Protein AF-A0AAV8W3T6-F1 (afdb_monomer_lite)

Organism: NCBI:txid1586481

Structure (mmCIF, N/CA/C/O backbone):
data_AF-A0AAV8W3T6-F1
#
_entry.id   AF-A0AAV8W3T6-F1
#
loop_
_atom_site.group_PDB
_atom_site.id
_atom_site.type_symbol
_atom_site.label_atom_id
_atom_site.label_alt_id
_atom_site.label_comp_id
_atom_site.label_asym_id
_atom_site.label_entity_id
_atom_site.label_seq_id
_atom_site.pdbx_PDB_ins_code
_atom_site.Cartn_x
_atom_site.Cartn_y
_atom_site.Cartn_z
_atom_site.occupancy
_atom_site.B_iso_or_equiv
_atom_site.auth_seq_id
_atom_site.auth_comp_id
_atom_site.auth_asym_id
_atom_site.auth_atom_id
_atom_site.pdbx_PDB_model_num
ATOM 1 N N . MET A 1 1 ? -21.043 -21.793 -2.982 1.00 37.94 1 MET A N 1
ATOM 2 C CA . MET A 1 1 ? -20.705 -22.233 -1.613 1.00 37.94 1 MET A CA 1
ATOM 3 C C . MET A 1 1 ? -19.259 -21.844 -1.362 1.00 37.94 1 MET A C 1
ATOM 5 O O . MET A 1 1 ? -18.379 -22.483 -1.919 1.00 37.94 1 MET A O 1
ATOM 9 N N . SER A 1 2 ? -18.999 -20.743 -0.652 1.00 44.41 2 SER A N 1
ATOM 10 C CA . SER A 1 2 ? -17.629 -20.418 -0.245 1.00 44.41 2 SER A CA 1
ATOM 11 C C . SER A 1 2 ? -17.240 -21.386 0.866 1.00 44.41 2 SER A C 1
ATOM 13 O O . SER A 1 2 ? -17.862 -21.380 1.927 1.00 44.41 2 SER A O 1
ATOM 15 N N . SER A 1 3 ? -16.261 -22.248 0.628 1.00 45.47 3 SER A N 1
ATOM 16 C CA . SER A 1 3 ? -15.660 -23.046 1.692 1.00 45.47 3 SER A CA 1
ATOM 17 C C . SER A 1 3 ? -15.088 -22.106 2.754 1.00 45.47 3 SER A C 1
ATOM 19 O O . SER A 1 3 ? -14.266 -21.246 2.435 1.00 45.47 3 SER A O 1
ATOM 21 N N . THR A 1 4 ? -15.525 -22.252 4.003 1.00 62.88 4 THR A N 1
ATOM 22 C CA . THR A 1 4 ? -14.927 -21.571 5.152 1.00 62.88 4 THR A CA 1
ATOM 23 C C . THR A 1 4 ? -13.494 -22.065 5.303 1.00 62.88 4 THR A C 1
ATOM 25 O O . THR A 1 4 ? -13.255 -23.235 5.600 1.00 62.88 4 THR A O 1
ATOM 28 N N . LEU A 1 5 ? -12.525 -21.181 5.055 1.00 62.12 5 LEU 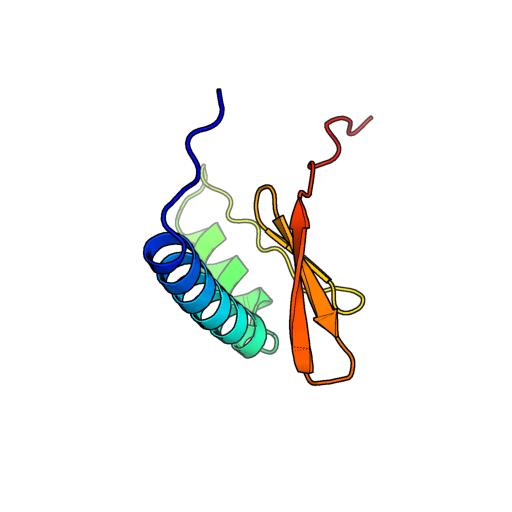A N 1
ATOM 29 C CA . LEU A 1 5 ? -11.131 -21.449 5.392 1.00 62.12 5 LEU A CA 1
ATOM 30 C C . LEU A 1 5 ? -11.038 -21.754 6.892 1.00 62.12 5 LEU A C 1
ATOM 32 O O . LEU A 1 5 ? -11.692 -21.102 7.707 1.00 62.12 5 LEU A O 1
ATOM 36 N N . SER A 1 6 ? -10.236 -22.760 7.248 1.00 78.00 6 SER A N 1
ATOM 37 C CA . SER A 1 6 ? -10.011 -23.148 8.643 1.00 78.00 6 SER A CA 1
ATOM 38 C C . SER A 1 6 ? -9.579 -21.928 9.473 1.00 78.00 6 SER A C 1
ATOM 40 O O . SER A 1 6 ? -8.641 -21.239 9.057 1.00 78.00 6 SER A O 1
ATOM 42 N N . PRO A 1 7 ? -10.178 -21.682 10.656 1.00 73.50 7 PRO A N 1
ATOM 43 C CA . PRO A 1 7 ? -9.778 -20.585 11.539 1.00 73.50 7 PRO A CA 1
ATOM 44 C C . PRO A 1 7 ? -8.280 -20.593 11.858 1.00 73.50 7 PRO A C 1
ATOM 46 O O . PRO A 1 7 ? -7.660 -19.541 11.952 1.00 73.50 7 PRO A O 1
ATOM 49 N N . PHE A 1 8 ? -7.675 -21.780 11.952 1.00 75.56 8 PHE A N 1
ATOM 50 C CA . PHE A 1 8 ? -6.242 -21.946 12.189 1.00 75.56 8 PHE A CA 1
ATOM 51 C C . PHE A 1 8 ? -5.392 -21.426 11.023 1.00 75.56 8 PHE A C 1
ATOM 53 O O . PHE A 1 8 ? -4.395 -20.739 11.226 1.00 75.56 8 PHE A O 1
ATOM 60 N N . LEU A 1 9 ? -5.811 -21.721 9.793 1.00 69.88 9 LEU A N 1
ATOM 61 C CA . LEU A 1 9 ? -5.101 -21.330 8.576 1.00 69.88 9 LEU A CA 1
ATOM 62 C C . LEU A 1 9 ? -5.254 -19.826 8.315 1.00 69.88 9 LEU A C 1
ATOM 64 O O . LEU A 1 9 ? -4.294 -19.168 7.922 1.00 69.88 9 LEU A O 1
ATOM 68 N N . VAL A 1 10 ? -6.431 -19.273 8.632 1.00 72.44 10 VAL A N 1
ATOM 69 C CA . VAL A 1 10 ? -6.664 -17.823 8.660 1.00 72.44 10 VAL A CA 1
ATOM 70 C C . VAL A 1 10 ? -5.758 -17.163 9.695 1.00 72.44 10 VAL A C 1
ATOM 72 O O . VAL A 1 10 ? -5.102 -16.181 9.373 1.00 72.44 10 VAL A O 1
ATOM 75 N N . ASN A 1 11 ? -5.648 -17.716 10.905 1.00 75.12 11 ASN A N 1
ATOM 76 C CA . ASN A 1 11 ? -4.837 -17.108 11.957 1.00 75.12 11 ASN A CA 1
ATOM 77 C C . ASN A 1 11 ? -3.335 -17.127 11.628 1.00 75.12 11 ASN A C 1
ATOM 79 O O . ASN A 1 11 ? -2.661 -16.118 11.798 1.00 75.12 11 ASN A O 1
ATOM 83 N N . ILE A 1 12 ? -2.818 -18.234 11.080 1.00 79.31 12 ILE A N 1
ATOM 84 C CA . ILE A 1 12 ? -1.425 -18.311 10.601 1.00 79.31 12 ILE A CA 1
ATOM 85 C C . ILE A 1 12 ? -1.172 -17.294 9.488 1.00 79.31 12 ILE A C 1
ATOM 87 O O . ILE A 1 12 ? -0.157 -16.598 9.507 1.00 79.31 12 ILE A O 1
ATOM 91 N N . TYR A 1 13 ? -2.084 -17.207 8.517 1.00 78.88 13 TYR A N 1
ATOM 92 C CA . TYR A 1 13 ? -1.970 -16.247 7.426 1.00 78.88 13 TYR A CA 1
ATOM 93 C C . TYR A 1 13 ? -1.960 -14.808 7.952 1.00 78.88 13 TYR A C 1
ATOM 95 O O . TYR A 1 13 ? -1.088 -14.029 7.571 1.00 78.88 13 TYR A O 1
ATOM 103 N N . MET A 1 14 ? -2.879 -14.474 8.861 1.00 76.31 14 MET A N 1
ATOM 104 C CA . MET A 1 14 ? -2.977 -13.136 9.442 1.00 76.31 14 MET A CA 1
ATOM 105 C C . MET A 1 14 ? -1.762 -12.800 10.309 1.00 76.31 14 MET A C 1
ATOM 107 O O . MET A 1 14 ? -1.219 -11.712 10.170 1.00 76.31 14 MET A O 1
ATOM 111 N N . GLU A 1 15 ? -1.241 -13.726 11.115 1.00 80.56 15 GLU A N 1
ATOM 112 C CA . GLU A 1 15 ? -0.003 -13.484 11.868 1.00 80.56 15 GLU A CA 1
ATOM 113 C C . GLU A 1 15 ? 1.204 -13.247 10.955 1.00 80.56 15 GLU A C 1
ATOM 115 O O . GLU A 1 15 ? 1.996 -12.327 11.178 1.00 80.56 15 GLU A O 1
ATOM 120 N N . ALA A 1 16 ? 1.365 -14.072 9.917 1.00 75.94 16 ALA A N 1
ATOM 121 C CA . ALA A 1 16 ? 2.439 -13.903 8.945 1.00 75.94 16 ALA A CA 1
ATOM 122 C C . ALA A 1 16 ? 2.309 -12.560 8.212 1.00 75.94 16 ALA A C 1
ATOM 124 O O . ALA A 1 16 ? 3.306 -11.869 7.989 1.00 75.94 16 ALA A O 1
ATOM 125 N N . PHE A 1 17 ? 1.076 -12.173 7.887 1.00 77.38 17 PHE A N 1
ATOM 126 C CA . PHE A 1 17 ? 0.746 -10.896 7.279 1.00 77.38 17 PHE A CA 1
ATOM 127 C C . PHE A 1 17 ? 1.087 -9.713 8.194 1.00 77.38 17 PHE A C 1
ATOM 129 O O . PHE A 1 17 ? 1.819 -8.816 7.776 1.00 77.38 17 PHE A O 1
ATOM 136 N N . GLU A 1 18 ? 0.654 -9.733 9.456 1.00 73.56 18 GLU A N 1
ATOM 137 C CA . GLU A 1 18 ? 0.945 -8.678 10.428 1.00 73.56 18 GLU A CA 1
ATOM 138 C C . GLU A 1 18 ? 2.446 -8.534 10.697 1.00 73.56 18 GLU A C 1
ATOM 140 O O . GLU A 1 18 ? 2.957 -7.415 10.772 1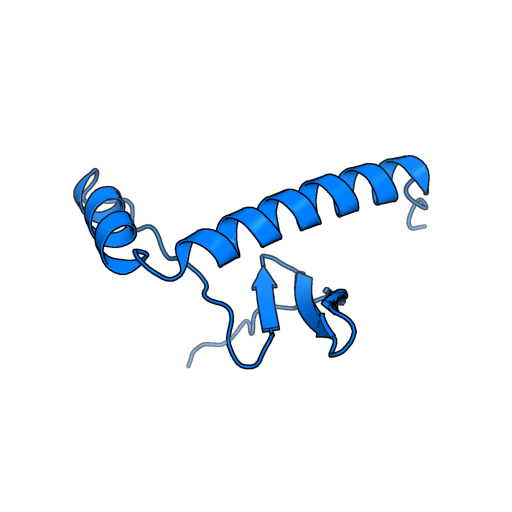.00 73.56 18 GLU A O 1
ATOM 145 N N . ARG A 1 19 ? 3.189 -9.647 10.791 1.00 75.94 19 ARG A N 1
ATOM 146 C CA . ARG A 1 19 ? 4.656 -9.603 10.925 1.00 75.94 19 ARG A CA 1
ATOM 147 C C . ARG A 1 19 ? 5.304 -8.922 9.726 1.00 75.94 19 ARG A C 1
ATOM 149 O O . ARG A 1 19 ? 6.191 -8.089 9.906 1.00 75.94 19 ARG A O 1
ATOM 156 N N . LYS A 1 20 ? 4.845 -9.244 8.515 1.00 68.25 20 LYS A N 1
ATOM 157 C CA . LYS A 1 20 ? 5.356 -8.644 7.277 1.00 68.25 20 LYS A CA 1
ATOM 158 C C . LYS A 1 20 ? 5.016 -7.154 7.196 1.00 68.25 20 LYS A C 1
ATOM 160 O O . LYS A 1 20 ? 5.860 -6.358 6.791 1.00 68.25 20 LYS A O 1
ATOM 165 N N . LEU A 1 21 ? 3.826 -6.770 7.656 1.00 69.56 21 LEU A N 1
ATOM 166 C CA . LEU A 1 21 ? 3.374 -5.382 7.702 1.00 69.56 21 LEU A CA 1
ATOM 167 C C . LEU A 1 21 ? 4.180 -4.537 8.698 1.00 69.56 21 LEU A C 1
ATOM 169 O O . LEU A 1 21 ? 4.625 -3.442 8.363 1.00 69.56 21 LEU A O 1
ATOM 173 N N . ARG A 1 22 ? 4.435 -5.063 9.902 1.00 66.69 22 ARG A N 1
ATOM 174 C CA . ARG A 1 22 ? 5.287 -4.400 10.905 1.00 66.69 22 ARG A CA 1
ATOM 175 C C . ARG A 1 22 ? 6.709 -4.186 10.386 1.00 66.69 22 ARG A C 1
ATOM 177 O O . ARG A 1 22 ? 7.287 -3.129 10.618 1.00 66.69 22 ARG A O 1
ATOM 184 N N . PHE A 1 23 ? 7.248 -5.158 9.651 1.00 61.75 23 PHE A N 1
ATOM 185 C CA . PHE A 1 23 ? 8.568 -5.040 9.032 1.00 61.75 23 PHE A CA 1
ATOM 186 C C . PHE A 1 23 ? 8.604 -3.953 7.945 1.00 61.75 23 PHE A C 1
ATOM 188 O O . PHE A 1 23 ? 9.557 -3.181 7.879 1.00 61.75 23 PHE A O 1
ATOM 195 N N . ALA A 1 24 ? 7.548 -3.844 7.132 1.00 61.25 24 ALA A N 1
ATOM 196 C CA . ALA A 1 24 ? 7.437 -2.813 6.101 1.00 61.25 24 ALA A CA 1
ATOM 197 C C . ALA A 1 24 ? 7.389 -1.392 6.694 1.00 61.25 24 ALA A C 1
ATOM 199 O O . ALA A 1 24 ? 8.057 -0.496 6.190 1.00 61.25 24 ALA A O 1
ATOM 200 N N . GLN A 1 25 ? 6.669 -1.192 7.803 1.00 58.44 25 GLN A N 1
ATOM 201 C CA . GLN A 1 25 ? 6.568 0.116 8.466 1.00 58.44 25 GLN A CA 1
ATOM 202 C C . GLN A 1 25 ? 7.859 0.540 9.184 1.00 58.44 25 GLN A C 1
ATOM 204 O O . GLN A 1 25 ? 8.138 1.731 9.314 1.00 58.44 25 GLN A O 1
ATOM 209 N N . MET A 1 26 ? 8.688 -0.418 9.610 1.00 53.94 26 MET A N 1
ATOM 210 C CA . MET A 1 26 ? 9.997 -0.135 10.212 1.00 53.94 26 MET A CA 1
ATOM 211 C C . MET A 1 26 ? 10.992 0.480 9.206 1.00 53.94 26 MET A C 1
ATOM 213 O O . MET A 1 26 ? 11.963 1.115 9.611 1.00 53.94 26 MET A O 1
ATOM 217 N N . LEU A 1 27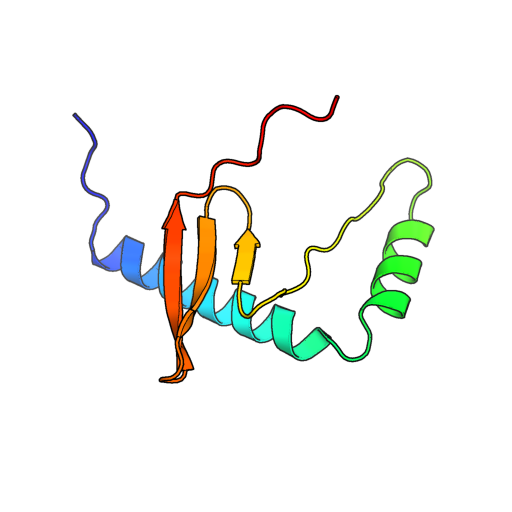 ? 10.744 0.348 7.898 1.00 57.00 27 LEU A N 1
ATOM 218 C CA . LEU A 1 27 ? 11.612 0.859 6.829 1.00 57.00 27 LEU A CA 1
ATOM 219 C C . LEU A 1 27 ? 11.345 2.323 6.432 1.00 57.00 27 LEU A C 1
ATOM 221 O O . LEU A 1 27 ? 12.068 2.849 5.584 1.00 57.00 27 LEU A O 1
ATOM 225 N N . ASN A 1 28 ? 10.377 3.005 7.058 1.00 59.06 28 ASN A N 1
ATOM 226 C CA . ASN A 1 28 ? 9.936 4.361 6.688 1.00 59.06 28 ASN A CA 1
ATOM 227 C C . ASN A 1 28 ? 11.044 5.439 6.689 1.00 59.06 28 ASN A C 1
ATOM 229 O O . ASN A 1 28 ? 10.869 6.486 6.071 1.00 59.06 28 ASN A O 1
ATOM 233 N N . SER A 1 29 ? 12.202 5.189 7.307 1.00 56.09 29 SER A N 1
ATOM 234 C CA . SER A 1 29 ? 13.326 6.138 7.343 1.00 56.09 29 SER A CA 1
ATOM 235 C C . SER A 1 29 ? 14.288 6.047 6.142 1.00 56.09 29 SER A C 1
ATOM 237 O O . SER A 1 29 ? 15.166 6.896 6.017 1.00 56.09 29 SER A O 1
ATOM 239 N N . SER A 1 30 ? 14.176 5.039 5.259 1.00 62.06 30 SER A N 1
ATOM 240 C CA . SER A 1 30 ? 15.129 4.838 4.141 1.00 62.06 30 SER A CA 1
ATOM 241 C C . SER A 1 30 ? 14.496 4.274 2.855 1.00 62.06 30 SER A C 1
ATOM 243 O O . SER A 1 30 ? 15.125 3.569 2.066 1.00 62.06 30 SER A O 1
ATOM 245 N N . THR A 1 31 ? 13.222 4.583 2.620 1.00 66.50 31 THR A N 1
ATOM 246 C CA . THR A 1 31 ? 12.435 4.038 1.499 1.00 66.50 31 THR A CA 1
ATOM 247 C C . THR A 1 31 ? 12.892 4.553 0.131 1.00 66.50 31 THR A C 1
ATOM 249 O O . THR A 1 31 ? 12.917 3.793 -0.837 1.00 66.50 31 THR A O 1
ATOM 252 N N . ALA A 1 32 ? 13.325 5.815 0.048 1.00 68.19 32 ALA A N 1
ATOM 253 C CA . ALA A 1 32 ? 13.774 6.435 -1.201 1.00 68.19 32 ALA A CA 1
ATOM 254 C C . ALA A 1 32 ? 15.058 5.793 -1.755 1.00 68.19 32 ALA A C 1
ATOM 256 O O . ALA A 1 32 ? 15.153 5.524 -2.952 1.00 68.19 32 ALA A O 1
ATOM 257 N N . PHE A 1 33 ? 16.025 5.500 -0.880 1.00 76.44 33 PHE A N 1
ATOM 258 C CA . PHE A 1 33 ? 17.280 4.862 -1.275 1.00 76.44 33 PHE A CA 1
ATOM 259 C C . PHE A 1 33 ? 17.043 3.433 -1.774 1.00 76.44 33 PHE A C 1
ATOM 261 O O . PHE A 1 33 ? 17.499 3.062 -2.853 1.00 76.44 33 PHE A O 1
ATOM 268 N N . PHE A 1 34 ? 16.256 2.652 -1.033 1.00 78.94 34 PHE A N 1
ATOM 269 C CA . PHE A 1 34 ? 15.920 1.284 -1.416 1.00 78.94 34 PHE A CA 1
ATOM 270 C C . PHE A 1 34 ? 15.149 1.222 -2.744 1.00 78.94 34 PHE A C 1
ATOM 272 O O . PHE A 1 34 ? 15.475 0.415 -3.617 1.00 78.94 34 PHE A O 1
ATOM 279 N N . GLY A 1 35 ? 14.176 2.121 -2.938 1.00 81.19 35 GLY A N 1
ATOM 280 C CA . GLY A 1 35 ? 13.440 2.242 -4.196 1.00 81.19 35 GLY A CA 1
ATOM 281 C C . GLY A 1 35 ? 14.344 2.596 -5.379 1.00 81.19 35 GLY A C 1
ATOM 282 O O . GLY A 1 35 ? 14.178 2.028 -6.458 1.00 81.19 35 GLY A O 1
ATOM 283 N N . ALA A 1 36 ? 15.326 3.481 -5.185 1.00 82.56 36 ALA A N 1
ATOM 284 C CA . ALA A 1 36 ? 16.299 3.831 -6.219 1.00 82.56 36 ALA A CA 1
ATOM 285 C C . ALA A 1 36 ? 17.213 2.649 -6.580 1.00 82.56 36 ALA A C 1
ATOM 287 O O . ALA A 1 36 ? 17.411 2.375 -7.762 1.00 82.56 36 ALA A O 1
ATOM 288 N N . CYS A 1 37 ? 17.712 1.905 -5.587 1.00 85.19 37 CYS A N 1
ATOM 289 C CA . CYS A 1 37 ? 18.520 0.707 -5.825 1.00 85.19 37 CYS A CA 1
ATOM 290 C C . CYS A 1 37 ? 17.756 -0.356 -6.626 1.00 85.19 37 CYS A C 1
ATOM 292 O O . CYS A 1 37 ? 18.285 -0.879 -7.605 1.00 85.19 37 CYS A O 1
ATOM 294 N N . LEU A 1 38 ? 16.506 -0.650 -6.253 1.00 85.44 38 LEU A N 1
ATOM 295 C CA . LEU A 1 38 ? 15.686 -1.639 -6.959 1.00 85.44 38 LEU A CA 1
ATOM 296 C C . LEU A 1 38 ? 15.350 -1.204 -8.389 1.00 85.44 38 LEU A C 1
ATOM 298 O O . LEU A 1 38 ? 15.476 -1.991 -9.323 1.00 85.44 38 LEU A O 1
ATOM 302 N N . ASN A 1 39 ? 14.955 0.056 -8.575 1.00 88.12 39 ASN A N 1
ATOM 303 C CA . ASN A 1 39 ? 14.600 0.592 -9.891 1.00 88.12 39 ASN A CA 1
ATOM 304 C C . ASN A 1 39 ? 15.805 0.840 -10.811 1.00 88.12 39 ASN A C 1
ATOM 306 O O . ASN A 1 39 ? 15.611 1.050 -12.011 1.00 88.12 39 ASN A O 1
ATOM 310 N N . GLY A 1 40 ? 17.021 0.846 -10.259 1.00 87.44 40 GLY A N 1
ATOM 311 C CA . GLY A 1 40 ? 18.277 0.901 -11.003 1.00 87.44 40 GLY A CA 1
ATOM 312 C C . GLY A 1 40 ? 18.814 -0.472 -11.418 1.00 87.44 40 GLY A C 1
ATOM 313 O O . GLY A 1 40 ? 19.692 -0.534 -12.272 1.00 87.44 40 GLY A O 1
ATOM 314 N N . ALA A 1 41 ? 18.294 -1.568 -10.851 1.00 89.38 41 ALA A N 1
ATOM 315 C CA . ALA A 1 41 ? 18.776 -2.920 -11.136 1.00 89.38 41 ALA A CA 1
ATOM 316 C C . ALA A 1 41 ? 18.354 -3.440 -12.520 1.00 89.38 41 ALA A C 1
ATOM 318 O O . ALA A 1 41 ? 19.066 -4.247 -13.114 1.00 89.38 41 ALA A O 1
ATOM 319 N N . HIS A 1 42 ? 17.203 -2.999 -13.038 1.00 88.62 42 HIS A N 1
ATOM 320 C CA . HIS A 1 42 ? 16.713 -3.402 -14.354 1.00 88.62 42 HIS A CA 1
ATOM 321 C C . HIS A 1 42 ? 15.928 -2.269 -15.018 1.00 88.62 42 HIS A C 1
ATOM 323 O O . HIS A 1 42 ? 15.120 -1.597 -14.378 1.00 88.62 42 HIS A O 1
ATOM 329 N N . THR A 1 43 ? 16.138 -2.061 -16.316 1.00 83.56 43 THR A N 1
ATOM 330 C CA . THR A 1 43 ? 15.492 -0.985 -17.083 1.00 83.56 43 THR A CA 1
ATOM 331 C C . THR A 1 43 ? 14.001 -1.237 -17.308 1.00 83.56 43 THR A C 1
ATOM 333 O O . THR A 1 43 ? 13.211 -0.303 -17.178 1.00 83.56 43 THR A O 1
ATOM 336 N N . ASP A 1 44 ? 13.615 -2.492 -17.558 1.00 90.75 44 ASP A N 1
ATOM 337 C CA . ASP A 1 44 ? 12.232 -2.857 -17.920 1.00 90.75 44 ASP A CA 1
ATOM 338 C C . ASP A 1 44 ? 11.326 -3.169 -16.718 1.00 90.75 44 ASP A C 1
ATOM 340 O O . ASP A 1 44 ? 10.117 -3.321 -16.876 1.00 90.75 44 ASP A O 1
ATOM 344 N N . ALA A 1 45 ? 11.888 -3.280 -15.510 1.00 84.50 45 ALA A N 1
ATOM 345 C CA . ALA A 1 45 ? 11.123 -3.577 -14.303 1.00 84.50 45 ALA A CA 1
ATOM 346 C C . ALA A 1 45 ? 11.131 -2.361 -13.377 1.00 84.50 45 ALA A C 1
ATOM 348 O O . ALA A 1 45 ? 12.191 -1.891 -12.961 1.00 84.50 45 ALA A O 1
ATOM 349 N N . LYS A 1 46 ? 9.938 -1.858 -13.042 1.00 83.81 46 LYS A N 1
ATOM 350 C CA . LYS A 1 46 ? 9.769 -0.777 -12.070 1.00 83.81 46 LYS A CA 1
ATOM 351 C C . LYS A 1 46 ? 9.084 -1.294 -10.817 1.00 83.81 46 LYS A C 1
ATOM 353 O O . LYS A 1 46 ? 7.985 -1.837 -10.863 1.00 83.81 46 LYS A O 1
ATOM 358 N N . PHE A 1 47 ? 9.761 -1.109 -9.696 1.00 81.50 47 PHE A N 1
ATOM 359 C CA . PHE A 1 47 ? 9.274 -1.411 -8.368 1.00 81.50 47 PHE A CA 1
ATOM 360 C C . PHE A 1 47 ? 8.613 -0.168 -7.784 1.00 81.50 47 PHE A C 1
ATOM 362 O O . PHE A 1 47 ? 9.239 0.884 -7.631 1.00 81.50 47 PHE A O 1
ATOM 369 N N . THR A 1 48 ? 7.343 -0.314 -7.429 1.00 77.25 48 THR A N 1
ATOM 370 C CA . THR A 1 48 ? 6.560 0.685 -6.705 1.00 77.25 48 THR A CA 1
ATOM 371 C C . THR A 1 48 ? 6.378 0.228 -5.263 1.00 77.25 48 THR A C 1
ATOM 373 O O . THR A 1 48 ? 6.179 -0.961 -5.009 1.00 77.25 48 THR A O 1
ATOM 376 N N . MET A 1 49 ? 6.437 1.159 -4.316 1.00 77.25 49 MET A N 1
ATOM 377 C CA . MET A 1 49 ? 6.213 0.887 -2.897 1.00 77.25 49 MET A CA 1
ATOM 378 C C . MET A 1 49 ? 4.998 1.680 -2.426 1.00 77.25 49 MET A C 1
ATOM 380 O O . MET A 1 49 ? 4.895 2.872 -2.702 1.00 77.25 49 MET A O 1
ATOM 384 N N . GLU A 1 50 ? 4.097 1.010 -1.717 1.00 76.00 50 GLU A N 1
ATOM 385 C CA . GLU A 1 50 ? 2.957 1.640 -1.052 1.00 76.00 50 GLU A CA 1
ATOM 386 C C . GLU A 1 50 ? 3.396 2.034 0.366 1.00 76.00 50 GLU A C 1
ATOM 388 O O . GLU A 1 50 ? 4.006 1.227 1.074 1.00 76.00 50 GLU A O 1
ATOM 393 N N . LEU A 1 51 ? 3.108 3.270 0.774 1.00 76.25 51 LEU A N 1
ATOM 394 C CA . LEU A 1 51 ? 3.423 3.785 2.107 1.00 76.25 51 LEU A CA 1
ATOM 395 C C . LEU A 1 51 ? 2.145 3.952 2.920 1.00 76.25 51 LEU A C 1
ATOM 397 O O . LEU A 1 51 ? 1.085 4.263 2.378 1.00 76.25 51 LEU A O 1
ATOM 401 N N . GLU A 1 52 ? 2.258 3.761 4.233 1.00 79.56 52 GLU A N 1
ATOM 402 C CA . GLU A 1 52 ? 1.143 4.022 5.137 1.00 79.56 52 GLU A CA 1
ATOM 403 C C . GLU A 1 52 ? 0.838 5.523 5.140 1.00 79.56 52 GLU A C 1
ATOM 405 O O . GLU A 1 52 ? 1.724 6.351 5.363 1.00 79.56 52 GLU A O 1
ATOM 410 N N . LYS A 1 53 ? -0.427 5.868 4.903 1.00 80.50 53 LYS A N 1
ATOM 411 C CA . LYS A 1 53 ? -0.935 7.236 4.936 1.00 80.50 53 LYS A CA 1
ATOM 412 C C . LYS A 1 53 ? -2.213 7.267 5.761 1.00 80.50 53 LYS A C 1
ATOM 414 O O . LYS A 1 53 ? -3.063 6.391 5.621 1.00 80.50 53 LYS A O 1
ATOM 419 N N . ASP A 1 54 ? -2.328 8.251 6.648 1.00 84.38 54 ASP A N 1
ATOM 420 C CA . ASP A 1 54 ? -3.487 8.410 7.537 1.00 84.38 54 ASP A CA 1
ATOM 421 C C . ASP A 1 54 ? -3.794 7.131 8.343 1.00 84.38 54 ASP A C 1
ATOM 423 O O . ASP A 1 54 ? -4.945 6.736 8.511 1.00 84.38 54 ASP A O 1
ATOM 427 N N . SER A 1 55 ? -2.737 6.445 8.802 1.00 84.81 55 SER A N 1
ATOM 428 C CA . SER A 1 55 ? -2.817 5.153 9.502 1.00 84.81 55 SER A CA 1
ATOM 429 C C . SER A 1 55 ? -3.456 4.026 8.684 1.00 84.81 55 SER A C 1
ATOM 431 O O . SER A 1 55 ? -3.950 3.050 9.248 1.00 84.81 55 SER A O 1
ATOM 433 N N . THR A 1 56 ? -3.451 4.142 7.355 1.00 82.56 56 THR A N 1
ATOM 434 C CA . THR A 1 56 ? -3.958 3.125 6.435 1.00 82.56 56 THR A CA 1
ATOM 435 C C . THR A 1 56 ? -2.919 2.740 5.388 1.00 82.56 56 THR A C 1
ATOM 437 O O . THR A 1 56 ? -2.174 3.579 4.886 1.00 82.56 56 THR A O 1
ATOM 440 N N . LEU A 1 57 ? -2.859 1.453 5.052 1.00 85.25 57 LEU A N 1
ATOM 441 C CA . LEU A 1 57 ? -2.023 0.909 3.993 1.00 85.25 57 LEU A CA 1
ATOM 442 C C . LEU A 1 57 ? -2.869 -0.008 3.098 1.00 85.25 57 LEU A C 1
ATOM 444 O O . LEU A 1 57 ? -3.279 -1.085 3.546 1.00 85.25 57 LEU A O 1
ATOM 448 N N . PRO A 1 58 ? -3.128 0.376 1.839 1.00 80.62 58 PRO A N 1
ATOM 449 C CA . PRO A 1 58 ? -3.699 -0.541 0.866 1.00 80.62 58 PRO A CA 1
ATOM 450 C C . PRO A 1 58 ? -2.644 -1.578 0.457 1.00 80.62 58 PRO A C 1
ATOM 452 O O . PRO A 1 58 ? -1.578 -1.238 -0.052 1.00 80.62 58 PRO A O 1
ATOM 455 N N . PHE A 1 59 ? -2.938 -2.860 0.664 1.00 77.06 59 PHE A N 1
ATOM 456 C CA . PHE A 1 59 ? -2.083 -3.973 0.264 1.00 77.06 59 PHE A CA 1
ATOM 457 C C . PHE A 1 59 ? -2.900 -5.036 -0.475 1.00 77.06 59 PHE A C 1
ATOM 459 O O . PHE A 1 59 ? -3.718 -5.734 0.123 1.00 77.06 59 PHE A O 1
ATOM 466 N N . LEU A 1 60 ? -2.649 -5.187 -1.780 1.00 80.31 60 LEU A N 1
ATOM 467 C CA . LEU A 1 60 ? -3.447 -6.050 -2.662 1.00 80.31 60 LEU A CA 1
ATOM 468 C C . LEU A 1 60 ? -4.951 -5.730 -2.519 1.00 80.31 60 LEU A C 1
ATOM 470 O O . LEU A 1 60 ? -5.339 -4.570 -2.668 1.00 80.31 60 LEU A O 1
ATOM 474 N N . ASP A 1 61 ? -5.763 -6.737 -2.190 1.00 78.75 61 ASP A N 1
ATOM 475 C CA . ASP A 1 61 ? -7.211 -6.633 -1.988 1.00 78.75 61 ASP A CA 1
ATOM 476 C C . ASP A 1 61 ? -7.593 -6.369 -0.521 1.00 78.75 61 ASP A C 1
ATOM 478 O O . ASP A 1 61 ? -8.724 -6.619 -0.097 1.00 78.75 61 ASP A O 1
ATOM 482 N N . VAL A 1 62 ? -6.643 -5.910 0.298 1.00 81.12 62 VAL A N 1
ATOM 483 C CA . VAL A 1 62 ? -6.836 -5.690 1.732 1.00 81.12 62 VAL A CA 1
ATOM 484 C C . VAL A 1 62 ? -6.372 -4.289 2.114 1.00 81.12 62 VAL A C 1
ATOM 486 O O . VAL A 1 62 ? -5.222 -3.915 1.911 1.00 81.12 62 VAL A O 1
ATOM 489 N N . LEU A 1 63 ? -7.267 -3.501 2.701 1.00 84.12 63 LEU A N 1
ATOM 490 C CA . LEU A 1 63 ? -6.931 -2.233 3.332 1.00 84.12 63 LEU A CA 1
ATOM 491 C C . LEU A 1 63 ? -6.601 -2.551 4.7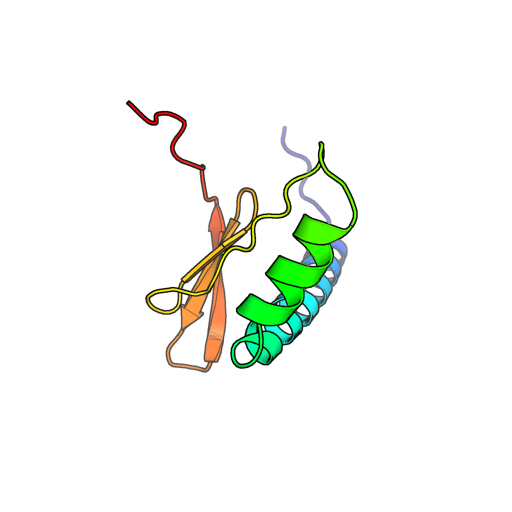74 1.00 84.12 63 LEU A C 1
ATOM 493 O O . LEU A 1 63 ? -7.474 -3.023 5.505 1.00 84.12 63 LEU A O 1
ATOM 497 N N . VAL A 1 64 ? -5.367 -2.286 5.176 1.00 85.25 64 VAL A N 1
ATOM 498 C CA . VAL A 1 64 ? -4.989 -2.370 6.579 1.00 85.25 64 VAL A CA 1
ATOM 499 C C . VAL A 1 64 ? -5.076 -0.991 7.193 1.00 85.25 64 VAL A C 1
ATOM 501 O O . VAL A 1 64 ? -4.595 -0.028 6.611 1.00 85.25 64 VAL A O 1
ATOM 504 N N . SER A 1 65 ? -5.671 -0.891 8.369 1.00 86.19 65 SER A N 1
ATOM 505 C CA . SER A 1 65 ? -5.749 0.333 9.151 1.00 86.19 65 SER A CA 1
ATOM 506 C C . SER A 1 65 ? -5.256 0.081 10.565 1.00 86.19 65 SER A C 1
ATOM 508 O O . SER A 1 65 ? -5.626 -0.914 11.188 1.00 86.19 65 SER A O 1
ATOM 510 N N . ARG A 1 66 ? -4.441 0.986 11.091 1.00 84.44 66 ARG A N 1
ATOM 511 C CA . ARG A 1 66 ? -3.968 0.944 12.469 1.00 84.44 66 ARG A CA 1
ATOM 512 C C . ARG A 1 66 ? -4.982 1.638 13.369 1.00 84.44 66 ARG A C 1
ATOM 514 O O . ARG A 1 66 ? -5.334 2.796 13.154 1.00 84.44 66 ARG A O 1
ATOM 521 N N . ARG A 1 67 ? -5.445 0.924 14.390 1.00 84.38 67 ARG A N 1
ATOM 522 C CA . ARG A 1 67 ? -6.336 1.471 15.409 1.00 84.38 67 ARG A CA 1
ATOM 523 C C . ARG A 1 67 ? -5.550 2.245 16.477 1.00 84.38 67 ARG A C 1
ATOM 525 O O . ARG A 1 67 ? -4.354 2.001 16.655 1.00 84.38 67 ARG A O 1
ATOM 532 N N . PRO A 1 68 ? -6.211 3.149 17.226 1.00 83.38 68 PRO A N 1
ATOM 533 C CA . PRO A 1 68 ? -5.579 3.905 18.313 1.00 83.38 68 PRO A CA 1
ATOM 534 C C . PRO A 1 68 ? -5.007 3.033 19.442 1.00 83.38 68 PRO A C 1
ATOM 536 O O . PRO A 1 68 ? -4.077 3.446 20.125 1.00 83.38 68 PRO A O 1
ATOM 539 N N . ASP A 1 69 ? -5.543 1.826 19.628 1.00 85.31 69 ASP A N 1
ATOM 540 C CA . ASP A 1 69 ? -5.072 0.812 20.584 1.00 85.31 69 ASP A CA 1
ATOM 541 C C . ASP A 1 69 ? -3.822 0.045 20.095 1.00 85.31 69 ASP A C 1
ATOM 543 O O . ASP A 1 69 ? -3.293 -0.811 20.803 1.00 85.31 69 ASP A O 1
ATOM 547 N N . GLY A 1 70 ? -3.330 0.350 18.888 1.00 77.00 70 GLY A N 1
ATOM 548 C CA . GLY A 1 70 ? -2.162 -0.279 18.277 1.00 77.00 70 GLY A CA 1
ATOM 549 C C . GLY A 1 70 ? -2.450 -1.603 17.565 1.00 77.00 70 GLY A C 1
ATOM 550 O O . GLY A 1 70 ? -1.528 -2.161 16.960 1.00 77.00 70 GLY A O 1
ATOM 551 N N . LEU A 1 71 ? -3.697 -2.085 17.590 1.00 81.12 71 LEU A N 1
ATOM 552 C CA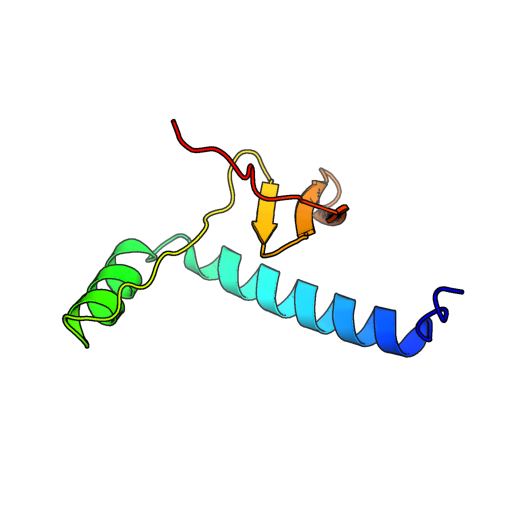 . LEU A 1 71 ? -4.133 -3.252 16.827 1.00 81.12 71 LEU A CA 1
ATOM 553 C C . LEU A 1 71 ? -4.325 -2.902 15.347 1.00 81.12 71 LEU A C 1
ATOM 555 O O . LEU A 1 71 ? -4.562 -1.752 14.966 1.00 81.12 71 LEU A O 1
ATOM 559 N N . LEU A 1 72 ? -4.211 -3.921 14.498 1.00 82.12 72 LEU A N 1
ATOM 560 C CA . LEU A 1 72 ? -4.448 -3.802 13.066 1.00 82.12 72 LEU A CA 1
ATOM 561 C C . LEU A 1 72 ? -5.878 -4.248 12.761 1.00 82.12 72 LEU A C 1
ATOM 563 O O . LEU A 1 72 ? -6.326 -5.315 13.172 1.00 82.12 72 LEU A O 1
ATOM 567 N N . GLU A 1 73 ? -6.600 -3.419 12.023 1.00 84.56 73 GLU A N 1
ATOM 568 C CA . GLU A 1 73 ? -7.866 -3.775 11.397 1.00 84.56 73 GLU A CA 1
ATOM 569 C C . GLU A 1 73 ? -7.635 -3.961 9.902 1.00 84.56 73 GLU A C 1
ATOM 571 O O . GLU A 1 73 ? -6.850 -3.238 9.293 1.00 84.56 73 GLU A O 1
ATOM 576 N N . HIS A 1 74 ? -8.319 -4.930 9.303 1.00 83.88 74 HIS A N 1
ATOM 577 C CA . HIS A 1 74 ? -8.252 -5.173 7.872 1.00 83.88 74 HIS A CA 1
ATOM 578 C C . HIS A 1 74 ? -9.654 -5.206 7.272 1.00 83.88 74 HIS A C 1
ATOM 580 O O . HIS A 1 74 ? -10.595 -5.736 7.865 1.00 83.88 74 HIS A O 1
ATOM 586 N N . ARG A 1 75 ? -9.803 -4.644 6.075 1.00 82.62 75 ARG A N 1
ATOM 587 C CA . ARG A 1 75 ? -11.041 -4.697 5.291 1.00 82.62 75 ARG A CA 1
ATOM 588 C C . ARG A 1 75 ? -10.722 -5.069 3.858 1.00 82.62 75 ARG A C 1
ATOM 590 O O . ARG A 1 75 ? -9.618 -4.822 3.389 1.00 82.62 75 ARG A O 1
ATOM 597 N N . VAL A 1 76 ? -11.693 -5.640 3.152 1.00 82.19 76 VAL A N 1
ATOM 598 C CA . VAL A 1 76 ? -11.540 -5.894 1.716 1.00 82.19 76 VAL A CA 1
ATOM 599 C C . VAL A 1 76 ? -11.411 -4.551 1.001 1.00 82.19 76 VAL A C 1
ATOM 601 O O . VAL A 1 76 ? -12.318 -3.720 1.057 1.00 82.19 76 VAL A O 1
ATOM 604 N N . TYR A 1 77 ? -10.276 -4.342 0.348 1.00 78.56 77 TYR A N 1
ATOM 605 C CA . TYR A 1 77 ? -9.993 -3.191 -0.491 1.00 78.56 77 TYR A CA 1
ATOM 606 C C . TYR A 1 77 ? -10.133 -3.592 -1.944 1.00 78.56 77 TYR A C 1
ATOM 608 O O . TYR A 1 77 ? -9.634 -4.626 -2.367 1.00 78.56 77 TYR A O 1
ATOM 616 N N . ARG A 1 78 ? -10.806 -2.759 -2.725 1.00 76.38 78 ARG A N 1
ATOM 617 C CA . ARG A 1 78 ? -10.816 -2.895 -4.176 1.00 76.38 78 ARG A CA 1
ATOM 618 C C . ARG A 1 78 ? -10.049 -1.708 -4.709 1.00 76.38 78 ARG A C 1
ATOM 620 O O . ARG A 1 78 ? -10.500 -0.578 -4.516 1.00 76.38 78 ARG A O 1
ATOM 627 N N . LYS A 1 79 ? -8.893 -1.960 -5.333 1.00 69.31 79 LYS A N 1
ATOM 628 C CA . LYS A 1 79 ? -8.167 -0.898 -6.033 1.00 69.31 79 LYS A CA 1
ATOM 629 C C . LYS A 1 79 ? -9.150 -0.211 -6.993 1.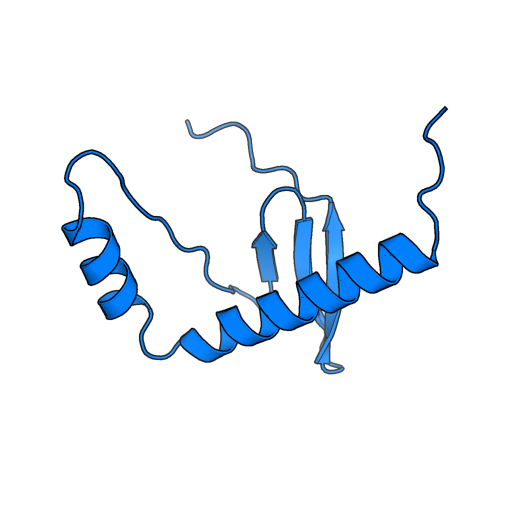00 69.31 79 LYS A C 1
ATOM 631 O O . LYS A 1 79 ? -9.858 -0.923 -7.711 1.00 69.31 79 LYS A O 1
ATOM 636 N N . PRO A 1 80 ? -9.250 1.129 -6.983 1.00 72.94 80 PRO A N 1
ATOM 637 C CA . PRO A 1 80 ? -10.096 1.835 -7.932 1.00 72.94 80 PRO A CA 1
ATOM 638 C C . PRO A 1 80 ? -9.648 1.455 -9.344 1.00 72.94 80 PRO A C 1
ATOM 640 O O . PRO A 1 80 ? -8.491 1.629 -9.712 1.00 72.94 80 PRO A O 1
ATOM 643 N N . THR A 1 81 ? -10.560 0.871 -10.115 1.00 69.88 81 THR A N 1
ATOM 644 C CA . THR A 1 81 ? -10.289 0.332 -11.455 1.00 69.88 81 THR A CA 1
ATOM 645 C C . THR A 1 81 ? -10.251 1.404 -12.544 1.00 69.88 81 THR A C 1
ATOM 647 O O . THR A 1 81 ? -10.094 1.064 -13.712 1.00 69.88 81 THR A O 1
ATOM 650 N N . HIS A 1 82 ? -10.364 2.684 -12.183 1.00 54.41 82 HIS A N 1
ATOM 651 C CA . HIS A 1 82 ? -10.370 3.798 -13.123 1.00 54.41 82 HIS A CA 1
ATOM 652 C C . HIS A 1 82 ? -9.332 4.839 -12.708 1.00 54.41 82 HIS A C 1
ATOM 654 O O . HIS A 1 82 ? -9.424 5.430 -11.633 1.00 54.41 82 HIS A O 1
ATOM 660 N N . THR A 1 83 ? -8.336 5.041 -13.563 1.00 50.19 83 THR A N 1
ATOM 661 C CA . THR A 1 83 ? -7.553 6.278 -13.620 1.00 50.19 83 THR A CA 1
ATOM 662 C C . THR A 1 83 ? -7.956 6.890 -14.956 1.00 50.19 83 THR A C 1
ATOM 664 O O . THR A 1 83 ? -7.671 6.280 -15.983 1.00 50.19 83 THR A O 1
ATOM 667 N N . ASP A 1 84 ? -8.755 7.959 -14.926 1.00 48.28 84 ASP A N 1
ATOM 668 C CA . ASP A 1 84 ? -9.001 8.790 -16.118 1.00 48.28 84 ASP A CA 1
ATOM 669 C C . ASP A 1 84 ? -7.739 9.604 -16.449 1.00 48.28 84 ASP A C 1
ATOM 671 O O . ASP A 1 84 ? -7.038 9.999 -15.482 1.00 48.28 84 ASP A O 1
#

Radius of gyration: 15.81 Å; chains: 1; bounding box: 40×32×38 Å

pLDDT: mean 74.76, std 11.46, range [37.94, 90.75]

Secondary structure (DSSP, 8-state):
------HHHHHHHHHHHHHHHHHHHHTTTSHHHHHHHHHHH-SS--------BTTEEEETTEEEEE-TTS-EEEEE----S---

Sequence (84 aa):
MSSTLSPFLVNIYMEAFERKLRFAQMLNSSTAFFGACLNGAHTDAKFTMELEKDSTLPFLDVLVSRRPDGLLEHRVYRKPTHTD

Foldseek 3Di:
DPPPDDPVVVVVVVVVVVVVVVVLQVCVVPPVVVQCVVCVVDVPDHDDDFDQDPQWTDDPQWIWGQDPVRDIDIDGHDDPPDDD